Protein AF-A0A815N2J6-F1 (afdb_monomer_lite)

pLDDT: mean 70.63, std 20.59, range [31.28, 97.69]

Secondary structure (DSSP, 8-state):
--------PPPP--SSHHHHHHHHHHHHHHHHHHHHHTSS------SHHHHHHHHHHHHHGGGGGGGSPP--SS-HHHHHTT-HHHHHHHHHHHHH--------GGGG---GGGHHHHHHHHT-----HHHHHHHTTS---------S-HHHHHHHHHHH--TT-

Sequence (165 aa):
MEKHTNNIPITQFTSKRGLLAKIFIGVFILLYIFSCLSLECYSYSSSSKFFSLITTENNTKKIFEHLQPFYYPVSCQNLFESDSNEFKYVQTLLSTSKFTKNISDNQYNITKEQCDIYRSERFDQPFHHEDILMNRQFPLAFNILLHDNVQQFERLLRLIYRPQN

Foldseek 3Di:
DDDDDDDDDDDDDDDDVPVVVVVVVVVVVVVVVVVVVVVDDPPPPPDPVVVVVVVCVVVLVVLCPVVDDDPDPADPVCVVVVPPVRVVVVVVCVVPDPPPPQPDPVSVPADPVCVVVCCCRQQPDDDDPVCLVVVLVPADDDDDDDDDDVSVVSVVCSVPDDPND

Organism: NCBI:txid433720

Radius of gyration: 31.9 Å; chains: 1; bounding box: 86×81×39 Å

Structure (mmCIF, N/CA/C/O backbone):
data_AF-A0A815N2J6-F1
#
_entry.id   AF-A0A815N2J6-F1
#
loop_
_atom_site.group_PDB
_atom_site.id
_atom_site.type_symbol
_atom_site.label_atom_id
_atom_site.label_alt_id
_atom_site.label_comp_id
_atom_site.label_asym_id
_atom_site.label_entity_id
_atom_site.label_seq_id
_atom_site.pdbx_PDB_ins_code
_atom_site.Cartn_x
_atom_site.Cartn_y
_atom_site.Cartn_z
_atom_site.occupancy
_atom_site.B_iso_or_equiv
_atom_site.auth_seq_id
_atom_site.auth_comp_id
_atom_site.auth_asym_id
_atom_site.auth_atom_id
_atom_site.pdbx_PDB_model_num
ATOM 1 N N . MET A 1 1 ? 41.267 -59.253 14.560 1.00 39.00 1 MET A N 1
ATOM 2 C CA . MET A 1 1 ? 42.287 -59.646 13.565 1.00 39.00 1 MET A CA 1
ATOM 3 C C . MET A 1 1 ? 41.993 -58.817 12.330 1.00 39.00 1 MET A C 1
ATOM 5 O O . MET A 1 1 ? 40.871 -58.887 11.871 1.00 39.00 1 MET A O 1
ATOM 9 N N . GLU A 1 2 ? 42.807 -57.899 11.836 1.00 42.31 2 GLU A N 1
ATOM 10 C CA . GLU A 1 2 ? 44.228 -57.616 12.015 1.00 42.31 2 GLU A CA 1
ATOM 11 C C . GLU A 1 2 ? 44.421 -56.125 11.700 1.00 42.31 2 GLU A C 1
ATOM 13 O O . GLU A 1 2 ? 43.930 -55.618 10.693 1.00 42.31 2 GLU A O 1
ATOM 18 N N . LYS A 1 3 ? 45.090 -55.410 12.608 1.00 44.16 3 LYS A N 1
ATOM 19 C CA . LYS A 1 3 ? 45.599 -54.055 12.394 1.00 44.16 3 LYS A CA 1
ATOM 20 C C . LYS A 1 3 ? 46.972 -54.204 11.751 1.00 44.16 3 LYS A C 1
ATOM 22 O O . LYS A 1 3 ? 47.852 -54.770 12.389 1.00 44.16 3 LYS A O 1
ATOM 27 N N . HIS A 1 4 ? 47.181 -53.642 10.565 1.00 41.72 4 HIS A N 1
ATOM 28 C CA . HIS A 1 4 ? 48.527 -53.442 10.034 1.00 41.72 4 HIS A CA 1
ATOM 29 C C . HIS A 1 4 ? 48.926 -51.974 10.168 1.00 41.72 4 HIS A C 1
ATOM 31 O O . HIS A 1 4 ? 48.598 -51.122 9.348 1.00 41.72 4 HIS A O 1
ATOM 37 N N . THR A 1 5 ? 49.631 -51.696 11.260 1.00 44.28 5 THR A N 1
ATOM 38 C CA . THR A 1 5 ? 50.443 -50.499 11.470 1.00 44.28 5 THR A CA 1
ATOM 39 C C . THR A 1 5 ? 51.834 -50.752 10.899 1.00 44.28 5 THR A C 1
ATOM 41 O O . THR A 1 5 ? 52.562 -51.582 11.440 1.00 44.28 5 THR A O 1
ATOM 44 N N . ASN A 1 6 ? 52.219 -50.023 9.854 1.00 44.94 6 ASN A N 1
ATOM 45 C CA . ASN A 1 6 ? 53.605 -49.967 9.398 1.00 44.94 6 ASN A CA 1
ATOM 46 C C . ASN A 1 6 ? 54.218 -48.626 9.813 1.00 44.94 6 ASN A C 1
ATOM 48 O O . ASN A 1 6 ? 53.901 -47.578 9.256 1.00 44.94 6 ASN A O 1
ATOM 52 N N . ASN A 1 7 ? 55.095 -48.700 10.813 1.00 42.09 7 ASN A N 1
ATOM 53 C CA . ASN A 1 7 ? 56.043 -47.660 11.191 1.00 42.09 7 ASN A CA 1
ATOM 54 C C . ASN A 1 7 ? 57.264 -47.740 10.267 1.00 42.09 7 ASN A C 1
ATOM 56 O O . ASN A 1 7 ? 57.862 -48.808 10.148 1.00 42.09 7 ASN A O 1
ATOM 60 N N . ILE A 1 8 ? 57.679 -46.615 9.681 1.00 40.62 8 ILE A N 1
ATOM 61 C CA . ILE A 1 8 ? 58.995 -46.447 9.042 1.00 40.62 8 ILE A CA 1
ATOM 62 C C . ILE A 1 8 ? 59.581 -45.098 9.505 1.00 40.62 8 ILE A C 1
ATOM 64 O O . ILE A 1 8 ? 58.818 -44.149 9.701 1.00 40.62 8 ILE A O 1
ATOM 68 N N . PRO A 1 9 ? 60.901 -45.018 9.773 1.00 42.56 9 PRO A N 1
ATOM 69 C CA . PRO A 1 9 ? 61.458 -44.085 10.739 1.00 42.56 9 PRO A CA 1
ATOM 70 C C . PRO A 1 9 ? 61.881 -42.732 10.159 1.00 42.56 9 PRO A C 1
ATOM 72 O O . PRO A 1 9 ? 62.111 -42.546 8.966 1.00 42.56 9 PRO A O 1
ATOM 75 N N . ILE A 1 10 ? 62.022 -41.807 11.104 1.00 37.81 10 ILE A N 1
ATOM 76 C CA . ILE A 1 10 ? 62.458 -40.420 10.991 1.00 37.81 10 ILE A CA 1
ATOM 77 C C . ILE A 1 10 ? 63.911 -40.362 10.502 1.00 37.81 10 ILE A C 1
ATOM 79 O O . ILE A 1 10 ? 64.820 -40.813 11.198 1.00 37.81 10 ILE A O 1
ATOM 83 N N . THR A 1 11 ? 64.142 -39.730 9.351 1.00 42.28 11 THR A N 1
ATOM 84 C CA . THR A 1 11 ? 65.462 -39.222 8.964 1.00 42.28 11 THR A CA 1
ATOM 85 C C . THR A 1 11 ? 65.539 -37.722 9.221 1.00 42.28 11 THR A C 1
ATOM 87 O O . THR A 1 11 ? 64.683 -36.927 8.833 1.00 42.28 11 THR A O 1
ATOM 90 N N . GLN A 1 12 ? 66.592 -37.353 9.943 1.00 46.16 12 GLN A N 1
ATOM 91 C CA . GLN A 1 12 ? 66.981 -35.991 10.255 1.00 46.16 12 GLN A CA 1
ATOM 92 C C . GLN A 1 12 ? 67.325 -35.232 8.967 1.00 46.16 12 GLN A C 1
ATOM 94 O O . GLN A 1 12 ? 68.218 -35.637 8.229 1.00 46.16 12 GLN A O 1
ATOM 99 N N . PHE A 1 13 ? 66.669 -34.095 8.734 1.00 36.31 13 PHE A N 1
ATOM 100 C CA . PHE A 1 13 ? 67.166 -33.064 7.823 1.00 36.31 13 PHE A CA 1
ATOM 101 C C . PHE A 1 13 ? 67.235 -31.740 8.574 1.00 36.31 13 PHE A C 1
ATOM 103 O O . PHE A 1 13 ? 66.256 -31.013 8.755 1.00 36.31 13 PHE A O 1
ATOM 110 N N . THR A 1 14 ? 68.435 -31.481 9.076 1.00 46.03 14 THR A N 1
ATOM 111 C CA . THR A 1 14 ? 68.851 -30.238 9.700 1.00 46.03 14 THR A CA 1
ATOM 112 C C . THR A 1 14 ? 68.956 -29.119 8.664 1.00 46.03 14 THR A C 1
ATOM 114 O O . THR A 1 14 ? 69.271 -29.328 7.497 1.00 46.03 14 THR A O 1
ATOM 117 N N . SER A 1 15 ? 68.740 -27.897 9.154 1.00 50.22 15 SER A N 1
ATOM 118 C CA . SER A 1 15 ? 69.455 -26.699 8.708 1.00 50.22 15 SER A CA 1
ATOM 119 C C . SER A 1 15 ? 69.314 -26.310 7.228 1.00 50.22 15 SER A C 1
ATOM 121 O O . SER A 1 15 ? 70.204 -26.559 6.423 1.00 50.22 15 SER A O 1
ATOM 123 N N . LYS A 1 16 ? 68.189 -25.651 6.891 1.00 50.94 16 LYS A N 1
ATOM 124 C CA . LYS A 1 16 ? 68.053 -24.614 5.825 1.00 50.94 16 LYS A CA 1
ATOM 125 C C . LYS A 1 16 ? 66.612 -24.115 5.601 1.00 50.94 16 LYS A C 1
ATOM 127 O O . LYS A 1 16 ? 66.383 -23.270 4.746 1.00 50.94 16 LYS A O 1
ATOM 132 N N . ARG A 1 17 ? 65.623 -24.566 6.386 1.00 46.94 17 ARG A N 1
ATOM 133 C CA . ARG A 1 17 ? 64.222 -24.090 6.280 1.00 46.94 17 ARG A CA 1
ATOM 134 C C . ARG A 1 17 ? 63.930 -22.765 6.998 1.00 46.94 17 ARG A C 1
ATOM 136 O O . ARG A 1 17 ? 62.950 -22.107 6.668 1.00 46.94 17 ARG A O 1
ATOM 143 N N . GLY A 1 18 ? 64.792 -22.331 7.919 1.00 46.59 18 GLY A N 1
ATOM 144 C CA . GLY A 1 18 ? 64.585 -21.093 8.683 1.00 46.59 18 GLY A CA 1
ATOM 145 C C . GLY A 1 18 ? 64.763 -19.800 7.879 1.00 46.59 18 GLY A C 1
ATOM 146 O O . GLY A 1 18 ? 64.176 -18.786 8.240 1.00 46.59 18 GLY A O 1
ATOM 147 N N . LEU A 1 19 ? 65.538 -19.819 6.787 1.00 50.81 19 LEU A N 1
ATOM 148 C CA . LEU A 1 19 ? 65.766 -18.623 5.965 1.00 50.81 19 LEU A CA 1
ATOM 149 C C . LEU A 1 19 ? 64.657 -18.436 4.919 1.00 50.81 19 LEU A C 1
ATOM 151 O O . LEU A 1 19 ? 64.142 -17.335 4.763 1.00 50.81 19 LEU A O 1
ATOM 155 N N . LEU A 1 20 ? 64.214 -19.524 4.278 1.00 51.88 20 LEU A N 1
ATOM 156 C CA . LEU A 1 20 ? 63.111 -19.485 3.311 1.00 51.88 20 LEU A CA 1
ATOM 157 C C . LEU A 1 20 ? 61.764 -19.178 3.978 1.00 51.88 20 LEU A C 1
ATOM 159 O O . LEU A 1 20 ? 60.994 -18.395 3.433 1.00 51.88 20 LEU A O 1
ATOM 163 N N . ALA A 1 21 ? 61.504 -19.697 5.184 1.00 53.66 21 ALA A N 1
ATOM 164 C CA . ALA A 1 21 ? 60.295 -19.351 5.935 1.00 53.66 21 ALA A CA 1
ATOM 165 C C . ALA A 1 21 ? 60.259 -17.863 6.335 1.00 53.66 21 ALA A C 1
ATOM 167 O O . ALA A 1 21 ? 59.206 -17.235 6.270 1.00 53.66 21 ALA A O 1
ATOM 168 N N . LYS A 1 22 ? 61.411 -17.266 6.677 1.00 54.91 22 LYS A N 1
ATOM 169 C CA . LYS A 1 22 ? 61.508 -15.827 6.975 1.00 54.91 22 LYS A CA 1
ATOM 170 C C . LYS A 1 22 ? 61.318 -14.954 5.732 1.00 54.91 22 LYS A C 1
ATOM 172 O O . LYS A 1 22 ? 60.693 -13.905 5.835 1.00 54.91 22 LYS A O 1
ATOM 177 N N . ILE A 1 23 ? 61.790 -15.400 4.565 1.00 59.44 23 ILE A N 1
ATOM 178 C CA . ILE A 1 23 ? 61.559 -14.704 3.289 1.00 59.44 23 ILE A CA 1
ATOM 179 C C . ILE A 1 23 ? 60.080 -14.789 2.887 1.00 59.44 23 ILE A C 1
ATOM 181 O O . ILE A 1 23 ? 59.499 -13.774 2.522 1.00 59.44 23 ILE A O 1
ATOM 185 N N . PHE A 1 24 ? 59.435 -15.952 3.028 1.00 57.31 24 PHE A N 1
ATOM 186 C CA . PHE A 1 24 ? 58.008 -16.105 2.713 1.00 57.31 24 PHE A CA 1
ATOM 187 C C . PHE A 1 24 ? 57.098 -15.290 3.639 1.00 57.31 24 PHE A C 1
ATOM 189 O O . PHE A 1 24 ? 56.161 -14.659 3.159 1.00 57.31 24 PHE A O 1
ATOM 196 N N . ILE A 1 25 ? 57.398 -15.241 4.941 1.00 62.06 25 ILE A N 1
ATOM 197 C CA . ILE A 1 25 ? 56.673 -14.385 5.892 1.00 62.06 25 ILE A CA 1
ATOM 198 C C . ILE A 1 25 ? 56.925 -12.904 5.579 1.00 62.06 25 ILE A C 1
ATOM 200 O O . ILE A 1 25 ? 55.988 -12.114 5.593 1.00 62.06 25 ILE A O 1
ATOM 204 N N . GLY A 1 26 ? 58.158 -12.528 5.224 1.00 60.28 26 GLY A N 1
ATOM 205 C CA . GLY A 1 26 ? 58.492 -11.163 4.812 1.00 60.28 26 GLY A CA 1
ATOM 206 C C . GLY A 1 26 ? 57.741 -10.715 3.556 1.00 60.28 26 GLY A C 1
ATOM 207 O O . GLY A 1 26 ? 57.224 -9.605 3.531 1.00 60.28 26 GLY A O 1
ATOM 208 N N . VAL A 1 27 ? 57.610 -11.587 2.550 1.00 67.00 27 VAL A N 1
ATOM 209 C CA . VAL A 1 27 ? 56.850 -11.313 1.318 1.00 67.00 27 VAL A CA 1
ATOM 210 C C . VAL A 1 27 ? 55.345 -11.262 1.585 1.00 67.00 27 VAL A C 1
ATOM 212 O O . VAL A 1 27 ? 54.676 -10.391 1.041 1.00 67.00 27 VAL A O 1
ATOM 215 N N . PHE A 1 28 ? 54.807 -12.119 2.458 1.00 64.06 28 PHE A N 1
ATOM 216 C CA . PHE A 1 28 ? 53.398 -12.042 2.858 1.00 64.06 28 PHE A CA 1
ATOM 217 C C . PHE A 1 28 ? 53.088 -10.767 3.643 1.00 64.06 28 PHE A C 1
ATOM 219 O O . PHE A 1 28 ? 52.071 -10.142 3.376 1.00 64.06 28 PHE A O 1
ATOM 226 N N . ILE A 1 29 ? 53.966 -10.342 4.555 1.00 66.25 29 ILE A N 1
ATOM 227 C CA . ILE A 1 29 ? 53.811 -9.080 5.292 1.00 66.25 29 ILE A CA 1
ATOM 228 C C . ILE A 1 29 ? 53.957 -7.885 4.342 1.00 66.25 29 ILE A C 1
ATOM 230 O O . ILE A 1 29 ? 53.163 -6.958 4.429 1.00 66.25 29 ILE A O 1
ATOM 234 N N . LEU A 1 30 ? 54.894 -7.913 3.388 1.00 63.34 30 LEU A N 1
ATOM 235 C CA . LEU A 1 30 ? 55.027 -6.866 2.367 1.00 63.34 30 LEU A CA 1
ATOM 236 C C . LEU A 1 30 ? 53.815 -6.797 1.436 1.00 63.34 30 LEU A C 1
ATOM 238 O O . LEU A 1 30 ? 53.378 -5.695 1.132 1.00 63.34 30 LEU A O 1
ATOM 242 N N . LEU A 1 31 ? 53.243 -7.934 1.029 1.00 64.62 31 LEU A N 1
ATOM 243 C CA . LEU A 1 31 ? 52.002 -7.977 0.250 1.00 64.62 31 LEU A CA 1
ATOM 244 C C . LEU A 1 31 ? 50.805 -7.494 1.070 1.00 64.62 31 LEU A C 1
ATOM 246 O O . LEU A 1 31 ? 50.006 -6.730 0.542 1.00 64.62 31 LEU A O 1
ATOM 250 N N . TYR A 1 32 ? 50.718 -7.861 2.353 1.00 61.66 32 TYR A N 1
ATOM 251 C CA . TYR A 1 32 ? 49.661 -7.392 3.253 1.00 61.66 32 TYR A CA 1
ATOM 252 C C . TYR A 1 32 ? 49.760 -5.879 3.496 1.00 61.66 32 TYR A C 1
ATOM 254 O O . TYR A 1 32 ? 48.751 -5.183 3.479 1.00 61.66 32 TYR A O 1
ATOM 262 N N . ILE A 1 33 ? 50.982 -5.353 3.638 1.00 61.06 33 ILE A N 1
ATOM 263 C CA . ILE A 1 33 ? 51.273 -3.919 3.739 1.00 61.06 33 ILE A CA 1
ATOM 264 C C . ILE A 1 33 ? 50.981 -3.214 2.405 1.00 61.06 33 ILE A C 1
ATOM 266 O O . ILE A 1 33 ? 50.380 -2.150 2.432 1.00 61.06 33 ILE A O 1
ATOM 270 N N . PHE A 1 34 ? 51.289 -3.798 1.239 1.00 57.03 34 PHE A N 1
ATOM 271 C CA . PHE A 1 34 ? 50.931 -3.218 -0.069 1.00 57.03 34 PHE A CA 1
ATOM 272 C C . PHE A 1 34 ? 49.411 -3.213 -0.319 1.00 57.03 34 PHE A C 1
ATOM 274 O O . PHE A 1 34 ? 48.878 -2.257 -0.887 1.00 57.03 34 PHE A O 1
ATOM 281 N N . SER A 1 35 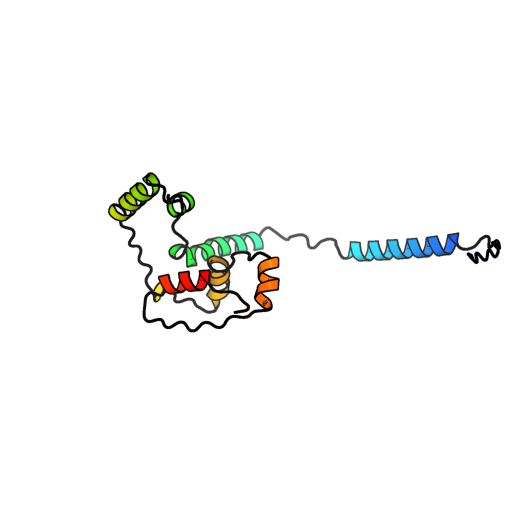? 48.688 -4.232 0.157 1.00 54.25 35 SER A N 1
ATOM 282 C CA . SER A 1 35 ? 47.220 -4.231 0.171 1.00 54.25 35 SER A CA 1
ATOM 283 C C . SER A 1 35 ? 46.623 -3.295 1.230 1.00 54.25 35 SER A C 1
ATOM 285 O O . SER A 1 35 ? 45.487 -2.866 1.076 1.00 54.25 35 SER A O 1
ATOM 287 N N . CYS A 1 36 ? 47.376 -2.930 2.276 1.00 46.97 36 CYS A N 1
ATOM 288 C CA . CYS A 1 36 ? 46.956 -1.936 3.271 1.00 46.97 36 CYS A CA 1
ATOM 289 C C . CYS A 1 36 ? 47.281 -0.495 2.840 1.00 46.97 36 CYS A C 1
ATOM 291 O O . CYS A 1 36 ? 46.502 0.407 3.114 1.00 46.97 36 CYS A O 1
ATOM 293 N N . LEU A 1 37 ? 48.380 -0.266 2.111 1.00 48.44 37 LEU A N 1
ATOM 294 C CA . LEU A 1 37 ? 48.754 1.038 1.537 1.00 48.44 37 LEU A CA 1
ATOM 295 C C . LEU A 1 37 ? 47.916 1.429 0.313 1.00 48.44 37 LEU A C 1
ATOM 297 O O . LEU A 1 37 ? 47.961 2.575 -0.119 1.00 48.44 37 LEU A O 1
ATOM 301 N N . SER A 1 38 ? 47.129 0.500 -0.231 1.00 49.44 38 SER A N 1
ATOM 302 C CA . SER A 1 38 ? 46.025 0.818 -1.146 1.00 49.44 38 SER A CA 1
ATOM 303 C C . SER A 1 38 ? 44.709 1.105 -0.406 1.00 49.44 38 SER A C 1
ATOM 305 O O . SER A 1 38 ? 43.705 1.412 -1.047 1.00 49.44 38 SER A O 1
ATOM 307 N N . LEU A 1 39 ? 44.718 1.056 0.934 1.00 46.19 39 LEU A N 1
ATOM 308 C CA . LEU A 1 39 ? 43.553 1.204 1.805 1.00 46.19 39 LEU A CA 1
ATOM 309 C C . LEU A 1 39 ? 43.710 2.320 2.859 1.00 46.19 39 LEU A C 1
ATOM 311 O O . LEU A 1 39 ? 43.163 2.238 3.947 1.00 46.19 39 LEU A O 1
ATOM 315 N N . GLU A 1 40 ? 44.402 3.400 2.515 1.00 38.66 40 GLU A N 1
ATOM 316 C CA . GLU A 1 40 ? 44.315 4.712 3.169 1.00 38.66 40 GLU A CA 1
ATOM 317 C C . GLU A 1 40 ? 44.519 5.743 2.048 1.00 38.66 40 GLU A C 1
ATOM 319 O O . GLU A 1 40 ? 45.447 5.627 1.264 1.00 38.66 40 GLU A O 1
ATOM 324 N N . CYS A 1 41 ? 43.724 6.770 1.801 1.00 33.62 41 CYS A N 1
ATOM 325 C CA . CYS A 1 41 ? 42.610 7.375 2.490 1.00 33.62 41 CYS A CA 1
ATOM 326 C C . CYS A 1 41 ? 41.783 8.037 1.379 1.00 33.62 41 CYS A C 1
ATOM 328 O O . CYS A 1 41 ? 42.223 9.043 0.818 1.00 33.62 41 CYS A O 1
ATOM 330 N N . TYR A 1 42 ? 40.577 7.552 1.067 1.00 33.50 42 TYR A N 1
ATOM 331 C CA . TYR A 1 42 ? 39.586 8.466 0.492 1.00 33.50 42 TYR A CA 1
ATOM 332 C C . TYR A 1 42 ? 38.991 9.247 1.657 1.00 33.50 42 TYR A C 1
ATOM 334 O O . TYR A 1 42 ? 37.898 8.972 2.148 1.00 33.50 42 TYR A O 1
ATOM 342 N N . SER A 1 43 ? 39.796 10.189 2.154 1.00 32.28 43 SER A N 1
ATOM 343 C CA . SER A 1 43 ? 39.360 11.209 3.087 1.00 32.28 43 SER A CA 1
ATOM 344 C C . SER A 1 43 ? 38.166 11.902 2.463 1.00 32.28 43 SER A C 1
ATOM 346 O O . SER A 1 43 ? 38.257 12.583 1.441 1.00 32.28 43 SER A O 1
ATOM 348 N N . TYR A 1 44 ? 37.035 11.650 3.102 1.00 37.75 44 TYR A N 1
ATOM 349 C CA . TYR A 1 44 ? 35.778 12.351 2.998 1.00 37.75 44 TYR A CA 1
ATOM 350 C C . TYR A 1 44 ? 36.055 13.861 2.908 1.00 37.75 44 TYR A C 1
ATOM 352 O O . TYR A 1 44 ? 36.277 14.539 3.910 1.00 37.75 44 TYR A O 1
ATOM 360 N N . SER A 1 45 ? 36.071 14.394 1.680 1.00 31.28 45 SER A N 1
ATOM 361 C CA . SER A 1 45 ? 35.969 15.829 1.402 1.00 31.28 45 SER A CA 1
ATOM 362 C C . SER A 1 45 ? 34.529 16.241 1.705 1.00 31.28 45 SER A C 1
ATOM 364 O O . SER A 1 45 ? 33.682 16.431 0.832 1.00 31.28 45 SER A O 1
ATOM 366 N N . SER A 1 46 ? 34.233 16.268 2.998 1.00 44.00 46 SER A N 1
ATOM 367 C CA . SER A 1 46 ? 32.962 16.661 3.566 1.00 44.00 46 SER A CA 1
ATOM 368 C C . SER A 1 46 ? 33.083 18.058 4.105 1.00 44.00 46 SER A C 1
ATOM 370 O O . SER A 1 46 ? 33.569 18.281 5.209 1.00 44.00 46 SER A O 1
ATOM 372 N N . SER A 1 47 ? 32.593 18.990 3.303 1.00 40.88 47 SER A N 1
ATOM 373 C CA . SER A 1 47 ? 31.884 20.136 3.859 1.00 40.88 47 SER A CA 1
ATOM 374 C C . SER A 1 47 ? 30.956 20.762 2.813 1.00 40.88 47 SER A C 1
ATOM 376 O O . SER A 1 47 ? 29.838 21.136 3.140 1.00 40.88 47 SER A O 1
ATOM 378 N N . SER A 1 48 ? 31.323 20.767 1.520 1.00 36.00 48 SER A N 1
ATOM 379 C CA . SER A 1 48 ? 30.498 21.424 0.487 1.00 36.00 48 SER A CA 1
ATOM 380 C C . SER A 1 48 ? 29.496 20.506 -0.234 1.00 36.00 48 SER A C 1
ATOM 382 O O . SER A 1 48 ? 28.358 20.915 -0.450 1.00 36.00 48 SER A O 1
ATOM 384 N N . LYS A 1 49 ? 29.856 19.252 -0.558 1.00 37.22 49 LYS A N 1
ATOM 385 C CA . LYS A 1 49 ? 28.934 18.286 -1.205 1.00 37.22 49 LYS A CA 1
ATOM 386 C C . LYS A 1 49 ? 27.920 17.666 -0.244 1.00 37.22 49 LYS A C 1
ATOM 388 O O . LYS A 1 49 ? 26.810 17.346 -0.652 1.00 37.22 49 LYS A O 1
ATOM 393 N N . PHE A 1 50 ? 28.277 17.535 1.033 1.00 37.81 50 PHE A N 1
ATOM 394 C CA . PHE A 1 50 ? 27.358 17.071 2.075 1.00 37.81 50 PHE A CA 1
ATOM 395 C C . PHE A 1 50 ? 26.204 18.066 2.261 1.00 37.81 50 PHE A C 1
ATOM 397 O O . PHE A 1 50 ? 25.053 17.664 2.365 1.00 37.81 50 PHE A O 1
ATOM 404 N N . PHE A 1 51 ? 26.477 19.371 2.165 1.00 37.84 51 PHE A N 1
ATOM 405 C CA . PHE A 1 51 ? 25.435 20.393 2.253 1.00 37.84 51 PHE A CA 1
ATOM 406 C C . PHE A 1 51 ? 24.520 20.429 1.012 1.00 37.84 51 PHE A C 1
ATOM 408 O O . PHE A 1 51 ? 23.319 20.657 1.153 1.00 37.84 51 PHE A O 1
ATOM 415 N N . SER A 1 52 ? 25.033 20.142 -0.196 1.00 36.00 52 SER A N 1
ATOM 416 C CA . SER A 1 52 ? 24.192 20.018 -1.402 1.00 36.00 52 SER A CA 1
ATOM 417 C C . SER A 1 52 ? 23.373 18.719 -1.435 1.00 36.00 52 SER A C 1
ATOM 419 O O . SER A 1 52 ? 22.264 18.723 -1.962 1.00 36.00 52 SER A O 1
ATOM 421 N N . LEU A 1 53 ? 23.880 17.628 -0.845 1.00 38.81 53 LEU A N 1
ATOM 422 C CA . LEU A 1 53 ? 23.143 16.370 -0.638 1.00 38.81 53 LEU A CA 1
ATOM 423 C C . LEU A 1 53 ? 22.059 16.513 0.438 1.00 38.81 53 LEU A C 1
ATOM 425 O O . LEU A 1 53 ? 20.931 16.109 0.208 1.00 38.81 53 LEU A O 1
ATOM 429 N N . ILE A 1 54 ? 22.344 17.191 1.553 1.00 43.34 54 ILE A N 1
ATOM 430 C CA . ILE A 1 54 ? 21.351 17.442 2.611 1.00 43.34 54 ILE A CA 1
ATOM 431 C C . ILE A 1 54 ? 20.243 18.397 2.144 1.00 43.34 54 ILE A C 1
ATOM 433 O O . ILE A 1 54 ? 19.076 18.233 2.502 1.00 43.34 54 ILE A O 1
ATOM 437 N N . THR A 1 55 ? 20.576 19.417 1.346 1.00 41.16 55 THR A N 1
ATOM 438 C CA . THR A 1 55 ? 19.563 20.346 0.809 1.00 41.16 55 THR A CA 1
ATOM 439 C C . THR A 1 55 ? 18.725 19.723 -0.307 1.00 41.16 55 THR A C 1
ATOM 441 O O . THR A 1 55 ? 17.568 20.112 -0.468 1.00 41.16 55 THR A O 1
ATOM 444 N N . THR A 1 56 ? 19.256 18.733 -1.036 1.00 46.97 56 THR A N 1
ATOM 445 C CA . THR A 1 56 ? 18.463 17.923 -1.973 1.00 46.97 56 THR A CA 1
ATOM 446 C C . THR A 1 56 ? 17.622 16.884 -1.238 1.00 46.97 56 THR A C 1
ATOM 448 O O . THR A 1 56 ? 16.422 16.900 -1.465 1.00 46.97 56 THR A O 1
ATOM 451 N N . GLU A 1 57 ? 18.159 16.120 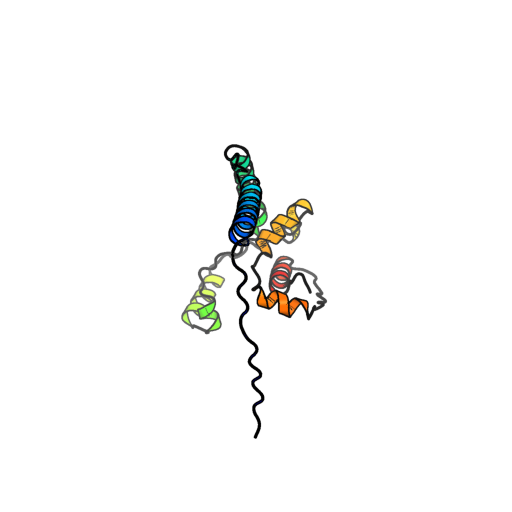-0.277 1.00 48.09 57 GLU A N 1
ATOM 452 C CA . GLU A 1 57 ? 17.404 15.161 0.560 1.00 48.09 57 GLU A CA 1
ATOM 453 C C . GLU A 1 57 ? 16.192 15.791 1.264 1.00 48.09 57 GLU A C 1
ATOM 455 O O . GLU A 1 57 ? 15.091 15.235 1.256 1.00 48.09 57 GLU A O 1
ATOM 460 N N . ASN A 1 58 ? 16.360 16.984 1.845 1.00 49.50 58 ASN A N 1
ATOM 461 C CA . ASN A 1 58 ? 15.275 17.680 2.543 1.00 49.50 58 ASN A CA 1
ATOM 462 C C . ASN A 1 58 ? 14.210 18.263 1.601 1.00 49.50 58 ASN A C 1
ATOM 464 O O . ASN A 1 58 ? 13.062 18.442 2.010 1.00 49.50 58 ASN A O 1
ATOM 468 N N . ASN A 1 59 ? 14.566 18.567 0.351 1.00 53.00 59 ASN A N 1
ATOM 469 C CA . ASN A 1 59 ? 13.597 18.983 -0.663 1.00 53.00 59 ASN A CA 1
ATOM 470 C C . ASN A 1 59 ? 12.960 17.779 -1.374 1.00 53.00 59 ASN A C 1
ATOM 472 O O . ASN A 1 59 ? 11.808 17.876 -1.786 1.00 53.00 59 ASN A O 1
ATOM 476 N N . THR A 1 60 ? 13.657 16.643 -1.479 1.00 53.25 60 THR A N 1
ATOM 477 C CA . THR A 1 60 ? 13.153 15.417 -2.112 1.00 53.25 60 THR A CA 1
ATOM 478 C C . THR A 1 60 ? 12.205 14.641 -1.210 1.00 53.25 60 THR A C 1
ATOM 480 O O . THR A 1 60 ? 11.182 14.184 -1.704 1.00 53.25 60 THR A O 1
ATOM 483 N N . LYS A 1 61 ? 12.452 14.580 0.106 1.00 53.97 61 LYS A N 1
ATOM 484 C CA . LYS A 1 61 ? 11.531 13.939 1.065 1.00 53.97 61 LYS A CA 1
ATOM 485 C C . LYS A 1 61 ? 10.147 14.601 1.085 1.00 53.97 61 LYS A C 1
ATOM 487 O O . LYS A 1 61 ? 9.135 13.944 1.304 1.00 53.97 61 LYS A O 1
ATOM 492 N N . LYS A 1 62 ? 10.084 15.900 0.769 1.00 61.28 62 LYS A N 1
ATOM 493 C CA . LYS A 1 62 ? 8.822 16.640 0.616 1.00 61.28 62 LYS A CA 1
ATOM 494 C C . LYS A 1 62 ? 8.001 16.218 -0.603 1.00 61.28 62 LYS A C 1
ATOM 496 O O . LYS A 1 62 ? 6.798 16.459 -0.613 1.00 61.28 62 LYS A O 1
ATOM 501 N N . ILE A 1 63 ? 8.613 15.613 -1.627 1.00 70.94 63 ILE A N 1
ATOM 502 C CA . ILE A 1 63 ? 7.942 15.329 -2.909 1.00 70.94 63 ILE A CA 1
ATOM 503 C C . ILE A 1 63 ? 6.799 14.330 -2.727 1.00 70.94 63 ILE A C 1
ATOM 505 O O . ILE A 1 63 ? 5.771 14.483 -3.378 1.00 70.94 63 ILE A O 1
ATOM 509 N N . PHE A 1 64 ? 6.949 13.353 -1.828 1.00 73.75 64 PHE A N 1
ATOM 510 C CA . PHE A 1 64 ? 5.924 12.342 -1.556 1.00 73.75 64 PHE A CA 1
ATOM 511 C C . PHE A 1 64 ? 5.417 12.359 -0.113 1.00 73.75 64 PHE A C 1
ATOM 513 O O . PHE A 1 64 ? 4.751 11.413 0.312 1.00 73.75 64 PHE A O 1
ATOM 520 N N . GLU A 1 65 ? 5.637 13.449 0.631 1.00 71.56 65 GLU A N 1
ATOM 521 C CA . GLU A 1 65 ? 5.038 13.650 1.960 1.00 71.56 65 GLU A CA 1
ATOM 522 C C . GLU A 1 65 ? 3.514 13.465 1.930 1.00 71.56 65 GLU A C 1
ATOM 524 O O . GLU A 1 65 ? 2.930 12.933 2.873 1.00 71.56 65 GLU A O 1
ATOM 529 N N . HIS A 1 66 ? 2.854 13.824 0.822 1.00 68.25 66 HIS A N 1
ATOM 530 C CA . HIS A 1 66 ? 1.413 13.615 0.651 1.00 68.25 66 HIS A CA 1
ATOM 531 C C . HIS A 1 66 ? 1.000 12.143 0.555 1.00 68.25 66 HIS A C 1
ATOM 533 O O . HIS A 1 66 ? -0.177 11.856 0.761 1.00 68.25 66 HIS A O 1
ATOM 539 N N . LEU A 1 67 ? 1.929 11.236 0.241 1.00 67.00 67 LEU A N 1
ATOM 540 C CA . LEU A 1 67 ? 1.706 9.791 0.136 1.00 67.00 67 LEU A CA 1
ATOM 541 C C . LEU A 1 67 ? 2.124 9.031 1.403 1.00 67.00 67 LEU A C 1
ATOM 543 O O . LEU A 1 67 ? 1.844 7.830 1.511 1.00 67.00 67 LEU A O 1
ATOM 547 N N . GLN A 1 68 ? 2.807 9.683 2.349 1.00 64.06 68 GLN A N 1
ATOM 548 C CA . GLN A 1 68 ? 3.292 9.035 3.567 1.00 64.06 68 GLN A CA 1
ATOM 549 C C . GLN A 1 68 ? 2.117 8.496 4.407 1.00 64.06 68 GLN A C 1
ATOM 551 O O . GLN A 1 68 ? 1.045 9.111 4.441 1.00 64.06 68 GLN A O 1
ATOM 556 N N . PRO A 1 69 ? 2.261 7.322 5.055 1.00 57.41 69 PRO A N 1
ATOM 557 C CA . PRO A 1 69 ? 1.202 6.772 5.890 1.00 57.41 69 PRO A CA 1
ATOM 558 C C . PRO A 1 69 ? 0.873 7.755 7.014 1.00 57.41 69 PRO A C 1
ATOM 560 O O . PRO A 1 69 ? 1.766 8.203 7.732 1.00 57.41 69 PRO A O 1
ATOM 563 N N . PHE A 1 70 ? -0.409 8.068 7.196 1.00 59.47 70 PHE A N 1
ATOM 564 C CA . PHE A 1 70 ? -0.844 8.733 8.416 1.00 59.47 70 PHE A CA 1
ATOM 565 C C . PHE A 1 70 ? -0.483 7.831 9.599 1.00 59.47 70 PHE A C 1
ATOM 567 O O . PHE A 1 70 ? -0.843 6.653 9.613 1.00 59.47 70 PHE A O 1
ATOM 574 N N . TYR A 1 71 ? 0.246 8.374 10.574 1.00 65.25 71 TYR A N 1
ATOM 575 C CA . TYR A 1 71 ? 0.420 7.713 11.860 1.00 65.25 71 TYR A CA 1
ATOM 576 C C . TYR A 1 71 ? -0.946 7.701 12.541 1.00 65.25 71 TYR A C 1
ATOM 578 O O . TYR A 1 71 ? -1.422 8.731 13.024 1.00 65.25 71 TYR A O 1
ATOM 586 N N . TYR A 1 72 ? -1.623 6.559 12.489 1.00 69.88 72 TYR A N 1
ATOM 587 C CA . TYR A 1 72 ? -2.905 6.411 13.154 1.00 69.88 72 TYR A CA 1
ATOM 588 C C . TYR A 1 72 ? -2.647 6.209 14.648 1.00 69.88 72 TYR A C 1
ATOM 590 O O . TYR A 1 72 ? -1.819 5.370 15.004 1.00 69.88 72 TYR A O 1
ATOM 598 N N . PRO A 1 7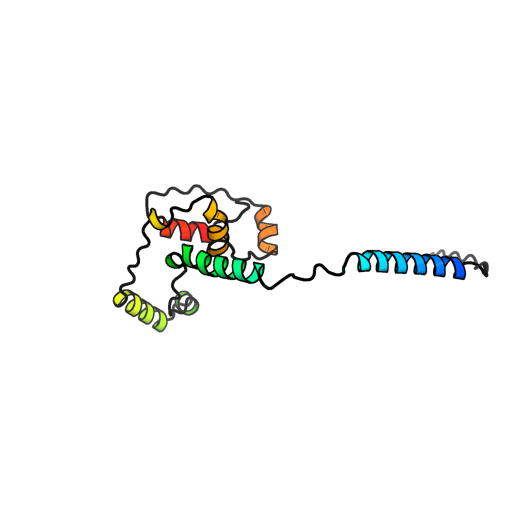3 ? -3.346 6.934 15.535 1.00 84.88 73 PRO A N 1
ATOM 599 C CA . PRO A 1 73 ? -3.208 6.777 16.980 1.00 84.88 73 PRO A CA 1
ATOM 600 C C . PRO A 1 73 ? -3.913 5.501 17.481 1.00 84.88 73 PRO A C 1
ATOM 602 O O . PRO A 1 73 ? -4.551 5.531 18.523 1.00 84.88 73 PRO A O 1
ATOM 605 N N . VAL A 1 74 ? -3.852 4.407 16.718 1.00 89.06 74 VAL A N 1
ATOM 606 C CA . VAL A 1 74 ? -4.574 3.150 16.960 1.00 89.06 74 VAL A CA 1
ATOM 607 C C . VAL A 1 74 ? -3.578 2.005 17.114 1.00 89.06 74 VAL A C 1
ATOM 609 O O . VAL A 1 74 ? -2.573 1.940 16.401 1.00 89.06 74 VAL A O 1
ATOM 612 N N . SER A 1 75 ? -3.862 1.079 18.023 1.00 92.69 75 SER A N 1
ATOM 613 C CA . SER A 1 75 ? -3.098 -0.156 18.177 1.00 92.69 75 SER A CA 1
ATOM 614 C C . SER A 1 75 ? -3.614 -1.219 17.207 1.00 92.69 75 SER A C 1
ATOM 616 O O . SER A 1 75 ? -4.649 -1.845 17.436 1.00 92.69 75 SER A O 1
ATOM 618 N N . CYS A 1 76 ? -2.872 -1.467 16.122 1.00 90.50 76 CYS A N 1
ATOM 619 C CA . CYS A 1 76 ? -3.219 -2.525 15.168 1.00 90.50 76 CYS A CA 1
ATOM 620 C C . CYS A 1 76 ? -3.288 -3.907 15.832 1.00 90.50 76 CYS A C 1
ATOM 622 O O . CYS A 1 76 ? -4.160 -4.695 15.484 1.00 90.50 76 CYS A O 1
ATOM 624 N N . GLN A 1 77 ? -2.403 -4.191 16.794 1.00 94.25 77 GLN A N 1
ATOM 625 C CA . GLN A 1 77 ? -2.391 -5.479 17.490 1.00 94.25 77 GLN A CA 1
ATOM 626 C C . GLN A 1 77 ? -3.701 -5.706 18.251 1.00 94.25 77 GLN A C 1
ATOM 628 O O . GLN A 1 77 ? -4.350 -6.730 18.062 1.00 94.25 77 GLN A O 1
ATOM 633 N N . ASN A 1 78 ? -4.134 -4.713 19.028 1.00 95.69 78 ASN A N 1
ATOM 634 C CA . ASN A 1 78 ? -5.374 -4.794 19.798 1.00 95.69 78 ASN A CA 1
ATOM 635 C C . ASN A 1 78 ? -6.600 -4.930 18.879 1.00 95.69 78 ASN A C 1
ATOM 637 O O . ASN A 1 78 ? -7.540 -5.646 19.212 1.00 95.69 78 ASN A O 1
ATOM 641 N N . LEU A 1 79 ? -6.584 -4.292 17.701 1.00 94.12 79 LEU A N 1
ATOM 642 C CA . LEU A 1 79 ? -7.635 -4.473 16.694 1.00 94.12 79 LEU A CA 1
ATOM 643 C C . LEU A 1 79 ? -7.672 -5.901 16.141 1.00 94.12 79 LEU A C 1
ATOM 645 O O . LEU A 1 79 ? -8.755 -6.471 16.021 1.00 94.12 79 LEU A O 1
ATOM 649 N N . PHE A 1 80 ? -6.517 -6.494 15.824 1.00 95.06 80 PHE A N 1
ATOM 650 C CA . PHE A 1 80 ? -6.448 -7.889 15.373 1.00 95.06 80 PHE A CA 1
ATOM 651 C C . PHE A 1 80 ? -6.887 -8.874 16.464 1.00 95.06 80 PHE A C 1
ATOM 653 O O . PHE A 1 80 ? -7.557 -9.860 16.166 1.00 95.06 80 PHE A O 1
ATOM 660 N N . GLU A 1 81 ? -6.572 -8.582 17.725 1.00 96.75 81 GLU A N 1
ATOM 661 C CA . GLU A 1 81 ? -6.979 -9.373 18.896 1.00 96.75 81 GLU A CA 1
ATOM 662 C C . GLU A 1 81 ? -8.424 -9.112 19.345 1.00 96.75 81 GLU A C 1
ATOM 664 O O . GLU A 1 81 ? -8.913 -9.727 20.289 1.00 96.75 81 GLU A O 1
ATOM 669 N N . SER A 1 82 ? -9.139 -8.243 18.632 1.00 94.25 82 SER A N 1
ATOM 670 C CA . SER A 1 82 ? -10.528 -7.887 18.900 1.00 94.25 82 SER A CA 1
ATOM 671 C C . SER A 1 82 ? -10.787 -7.242 20.266 1.00 94.25 82 SER A C 1
ATOM 673 O O . SER A 1 82 ? -11.845 -7.441 20.872 1.00 94.25 82 SER A O 1
ATOM 675 N N . ASP A 1 83 ? -9.853 -6.415 20.738 1.00 97.69 83 ASP A N 1
ATOM 676 C CA . ASP A 1 83 ? -10.058 -5.610 21.937 1.00 97.69 83 ASP A CA 1
ATOM 677 C C . ASP A 1 83 ? -11.234 -4.640 21.748 1.00 97.69 83 ASP A C 1
ATOM 679 O O . ASP A 1 83 ? -11.292 -3.823 20.823 1.00 97.69 83 ASP A O 1
ATOM 683 N N . SER A 1 84 ? -12.200 -4.725 22.659 1.00 97.50 84 SER A N 1
ATOM 684 C CA . SER A 1 84 ? -13.442 -3.955 22.563 1.00 97.50 84 SER A CA 1
ATOM 685 C C . SER A 1 84 ? -13.228 -2.453 22.772 1.00 97.50 84 SER A C 1
ATOM 687 O O . SER A 1 84 ? -13.983 -1.646 22.221 1.00 97.50 84 SER A O 1
ATOM 689 N N . ASN A 1 85 ? -12.216 -2.057 23.552 1.00 96.81 85 ASN A N 1
ATOM 690 C CA . ASN A 1 85 ? -11.934 -0.646 23.813 1.00 96.81 85 ASN A CA 1
ATOM 691 C C . ASN A 1 85 ? -11.293 0.007 22.591 1.00 96.81 85 ASN A C 1
ATOM 693 O O . ASN A 1 85 ? -11.723 1.088 22.187 1.00 96.81 85 ASN A O 1
ATOM 697 N N . GLU A 1 86 ? -10.332 -0.674 21.969 1.00 96.19 86 GLU A N 1
ATOM 698 C CA . GLU A 1 86 ? -9.689 -0.239 20.734 1.00 96.19 86 GLU A CA 1
ATOM 699 C C . GLU A 1 86 ? -10.710 -0.138 19.595 1.00 96.19 86 GLU A C 1
ATOM 701 O O . GLU A 1 86 ? -10.772 0.878 18.904 1.00 96.19 86 GLU A O 1
ATOM 706 N N . PHE A 1 87 ? -11.604 -1.125 19.451 1.00 95.31 87 PHE A N 1
ATOM 707 C CA . PHE A 1 87 ? -12.693 -1.054 18.473 1.00 95.31 87 PHE A CA 1
ATOM 708 C C . PHE A 1 87 ? -13.594 0.164 18.682 1.00 95.31 87 PHE A C 1
ATOM 710 O O . PHE A 1 87 ? -13.923 0.871 17.724 1.00 95.31 87 PHE A O 1
ATOM 717 N N . LYS A 1 88 ? -13.988 0.434 19.931 1.00 96.12 88 LYS A N 1
ATOM 718 C CA . LYS A 1 88 ? -14.806 1.603 20.266 1.00 96.12 88 LYS A CA 1
ATOM 719 C C . LYS A 1 88 ? -14.060 2.903 19.965 1.00 96.12 88 LYS A C 1
ATOM 721 O O . LYS A 1 88 ? -14.649 3.820 19.393 1.00 96.12 88 LYS A O 1
ATOM 726 N N . TYR A 1 89 ? -12.773 2.966 20.301 1.00 93.44 89 TYR A N 1
ATOM 727 C CA . TYR A 1 89 ? -11.916 4.109 20.007 1.00 93.44 89 TYR A CA 1
ATOM 728 C C . TYR A 1 89 ? -11.826 4.373 18.500 1.00 93.44 89 TYR A C 1
ATOM 730 O O . TYR A 1 89 ? -12.070 5.499 18.065 1.00 93.44 89 TYR A O 1
ATOM 738 N N . VAL A 1 90 ? -11.586 3.338 17.689 1.00 92.31 90 VAL A N 1
ATOM 739 C CA . VAL A 1 90 ? -11.555 3.446 16.224 1.00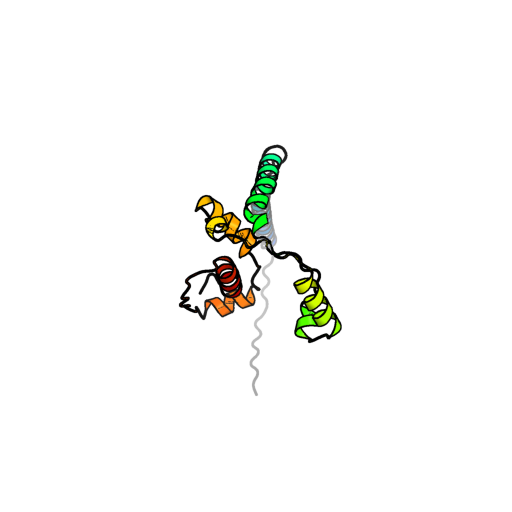 92.31 90 VAL A CA 1
ATOM 740 C C . VAL A 1 90 ? -12.890 3.919 15.665 1.00 92.31 90 VAL A C 1
ATOM 742 O O . VAL A 1 90 ? -12.905 4.809 14.820 1.00 92.31 90 VAL A O 1
ATOM 745 N N . GLN A 1 91 ? -14.021 3.395 16.144 1.00 91.69 91 GLN A N 1
ATOM 746 C CA . GLN A 1 91 ? -15.338 3.862 15.697 1.00 91.69 91 GLN A CA 1
ATOM 747 C C . GLN A 1 91 ? -15.547 5.348 16.007 1.00 91.69 91 GLN A C 1
ATOM 749 O O . GLN A 1 91 ? -16.004 6.103 15.144 1.00 91.69 91 GLN A O 1
ATOM 754 N N . THR A 1 92 ? -15.176 5.794 17.212 1.00 91.50 92 THR A N 1
ATOM 755 C CA . THR A 1 92 ? -15.221 7.216 17.576 1.00 91.50 92 THR A CA 1
ATOM 756 C C . THR A 1 92 ? -14.298 8.044 16.685 1.00 91.50 92 THR A C 1
ATOM 758 O O . THR A 1 92 ? -14.710 9.095 16.194 1.00 91.50 92 THR A O 1
ATOM 761 N N . LEU A 1 93 ? -13.081 7.569 16.423 1.00 89.19 93 LEU A N 1
ATOM 762 C CA . LEU A 1 93 ? -12.123 8.245 15.558 1.00 89.19 93 LEU A CA 1
ATOM 763 C C . LEU A 1 93 ? -12.670 8.374 14.130 1.00 89.19 93 LEU A C 1
ATOM 765 O O . LEU A 1 93 ? -12.694 9.475 13.594 1.00 89.19 93 LEU A O 1
ATOM 769 N N . LEU A 1 94 ? -13.188 7.300 13.532 1.00 87.44 94 LEU A N 1
ATOM 770 C CA . LEU A 1 94 ? -13.784 7.315 12.189 1.00 87.44 94 LEU A CA 1
ATOM 771 C C . LEU A 1 94 ? -15.012 8.230 12.095 1.00 87.44 94 LEU A C 1
ATOM 773 O O . LEU A 1 94 ? -15.226 8.860 11.067 1.00 87.44 94 LEU A O 1
ATOM 777 N N . SER A 1 95 ? -15.794 8.332 13.172 1.00 87.25 95 SER A N 1
ATOM 778 C CA . SER A 1 95 ? -16.995 9.179 13.211 1.00 87.25 95 SER A CA 1
ATOM 779 C C . SER A 1 95 ? -16.684 10.668 13.398 1.00 87.25 95 SER A C 1
ATOM 781 O O . SER A 1 95 ? -17.454 11.522 12.968 1.00 87.25 95 SER A O 1
ATOM 783 N N . THR A 1 96 ? -15.583 10.996 14.080 1.00 83.94 96 THR A N 1
ATOM 784 C CA . THR A 1 96 ? -15.208 12.383 14.424 1.00 83.94 96 THR A CA 1
ATOM 785 C C . THR A 1 96 ? -14.193 12.981 13.460 1.00 83.94 96 THR A C 1
ATOM 787 O O . THR A 1 96 ? -14.123 14.199 13.281 1.00 83.94 96 THR A O 1
ATOM 790 N N . SER A 1 97 ? -13.388 12.133 12.836 1.00 67.56 97 SER A N 1
ATOM 791 C CA . SER A 1 97 ? -12.352 12.558 11.917 1.00 67.56 97 SER A CA 1
ATOM 792 C C . SER A 1 97 ? -12.949 13.013 10.589 1.00 67.56 97 SER A C 1
ATOM 794 O O . SER A 1 97 ? -13.660 12.296 9.890 1.00 67.56 97 SER A O 1
ATOM 796 N N . LYS A 1 98 ? -12.556 14.213 10.165 1.00 64.44 98 LYS A N 1
ATOM 797 C CA . LYS A 1 98 ? -12.601 14.600 8.753 1.00 64.44 98 LYS A CA 1
ATOM 798 C C . LYS A 1 98 ? -11.408 13.958 8.036 1.00 64.44 98 LYS A C 1
ATOM 800 O O . LYS A 1 98 ? -10.563 14.676 7.501 1.00 64.44 98 LYS A O 1
ATOM 805 N N . PHE A 1 99 ? -11.260 12.628 8.087 1.00 61.97 99 PHE A N 1
ATOM 806 C CA . PHE A 1 99 ? -10.222 11.923 7.321 1.00 61.97 99 PHE A CA 1
ATOM 807 C C . PHE A 1 99 ? -10.592 11.941 5.839 1.00 61.97 99 PHE A C 1
ATOM 809 O O . PHE A 1 99 ? -10.981 10.945 5.247 1.00 61.97 99 PHE A O 1
ATOM 816 N N . THR A 1 100 ? -10.498 13.111 5.227 1.00 58.12 100 THR A N 1
ATOM 817 C CA . THR A 1 100 ? -10.752 13.300 3.804 1.00 58.12 100 THR A CA 1
ATOM 818 C C . THR A 1 100 ? -9.655 14.176 3.239 1.00 58.12 100 THR A C 1
ATOM 820 O O . THR A 1 100 ? -9.906 15.233 2.666 1.00 58.12 100 THR A O 1
ATOM 823 N N . LYS A 1 101 ? -8.405 13.736 3.385 1.00 64.56 101 LYS A N 1
ATOM 824 C CA . LYS A 1 101 ? -7.441 14.020 2.327 1.00 64.56 101 LYS A CA 1
ATOM 825 C C . LYS A 1 101 ? -7.444 12.808 1.408 1.00 64.56 101 LYS A C 1
ATOM 827 O O . LYS A 1 101 ? -6.543 11.978 1.458 1.00 64.56 101 LYS A O 1
ATOM 832 N N . ASN A 1 102 ? -8.523 12.683 0.632 1.00 70.62 102 ASN A N 1
ATOM 833 C CA . ASN A 1 102 ? -8.531 11.770 -0.502 1.00 70.62 102 ASN A CA 1
ATOM 834 C C . ASN A 1 102 ? -7.414 12.243 -1.424 1.00 70.62 102 ASN A C 1
ATOM 836 O O . ASN A 1 102 ? -7.430 13.382 -1.895 1.00 70.62 102 ASN A O 1
ATOM 840 N N . ILE A 1 103 ? -6.406 11.396 -1.584 1.00 81.81 103 ILE A N 1
ATOM 841 C CA . ILE A 1 103 ? -5.303 11.670 -2.488 1.00 81.81 103 ILE A CA 1
ATOM 842 C C . ILE A 1 103 ? -5.882 11.506 -3.891 1.00 81.81 103 ILE A C 1
ATOM 844 O O . ILE A 1 103 ? -6.431 10.456 -4.210 1.00 81.81 103 ILE A O 1
ATOM 848 N N . SER A 1 104 ? -5.829 12.561 -4.698 1.00 87.25 104 SER A N 1
ATOM 849 C CA . SER A 1 104 ? -6.303 12.495 -6.082 1.00 87.25 104 SER A CA 1
ATOM 850 C C . SER A 1 104 ? -5.378 11.599 -6.901 1.00 87.25 104 SER A C 1
ATOM 852 O O . SER A 1 104 ? -4.163 11.642 -6.711 1.00 87.25 104 SER A O 1
ATOM 854 N N . ASP A 1 105 ? -5.931 10.864 -7.865 1.00 88.44 105 ASP A N 1
ATOM 855 C CA . ASP A 1 105 ? -5.159 10.017 -8.783 1.00 88.44 105 ASP A CA 1
ATOM 856 C C . ASP A 1 105 ? -4.020 10.784 -9.480 1.00 88.44 105 ASP A C 1
ATOM 858 O O . ASP A 1 105 ? -2.921 10.259 -9.634 1.00 88.44 105 ASP A O 1
ATOM 862 N N . ASN A 1 106 ? -4.213 12.072 -9.790 1.00 88.56 106 ASN A N 1
ATOM 863 C CA . ASN A 1 106 ? -3.172 12.920 -10.388 1.00 88.56 106 ASN A CA 1
ATOM 864 C C . ASN A 1 106 ? -1.915 13.055 -9.515 1.00 88.56 106 ASN A C 1
ATOM 866 O O . ASN A 1 106 ? -0.836 13.344 -10.025 1.00 88.56 106 ASN A O 1
ATOM 870 N N . GLN A 1 107 ? -2.031 12.853 -8.201 1.00 87.00 107 GLN A N 1
ATOM 871 C CA . GLN A 1 107 ? -0.899 12.891 -7.272 1.00 87.00 107 GLN A CA 1
ATOM 872 C C . GLN A 1 107 ? -0.015 11.635 -7.343 1.00 87.00 107 GLN A C 1
ATOM 874 O O . GLN A 1 107 ? 1.030 11.602 -6.690 1.00 87.00 107 GLN A O 1
ATOM 879 N N . TYR A 1 108 ? -0.426 10.633 -8.127 1.00 88.25 108 TYR A N 1
ATOM 880 C CA . TYR A 1 108 ? 0.345 9.440 -8.477 1.00 88.25 108 TYR A CA 1
ATOM 881 C C . TYR A 1 108 ? 0.985 9.532 -9.873 1.00 88.25 108 TYR A C 1
ATOM 883 O O . TYR A 1 108 ? 1.598 8.566 -10.325 1.00 88.25 108 TYR A O 1
ATOM 891 N N . ASN A 1 109 ? 0.899 10.686 -10.551 1.00 90.12 109 ASN A N 1
ATOM 892 C CA . ASN A 1 109 ? 1.634 10.931 -11.795 1.00 90.12 109 ASN A CA 1
ATOM 893 C C . ASN A 1 109 ? 3.126 11.119 -11.494 1.00 90.12 109 ASN A C 1
ATOM 895 O O . ASN A 1 109 ? 3.604 12.234 -11.292 1.00 90.12 109 ASN A O 1
ATOM 899 N N . ILE A 1 110 ? 3.844 10.002 -11.441 1.00 87.62 110 ILE A N 1
ATOM 900 C CA . ILE A 1 110 ? 5.273 9.934 -11.137 1.00 87.62 110 ILE A CA 1
ATOM 901 C C . ILE A 1 110 ? 6.058 9.984 -12.450 1.00 87.62 110 ILE A C 1
ATOM 903 O O . ILE A 1 110 ? 5.799 9.196 -13.362 1.00 87.62 110 ILE A O 1
ATOM 907 N N . THR A 1 111 ? 7.027 10.895 -12.559 1.00 89.06 111 THR A N 1
ATOM 908 C CA . THR A 1 111 ? 7.920 10.951 -13.727 1.00 89.06 111 THR A CA 1
ATOM 909 C C . THR A 1 111 ? 9.050 9.925 -13.619 1.00 89.06 111 THR A C 1
ATOM 911 O O . THR A 1 111 ? 9.346 9.410 -12.540 1.00 89.06 111 THR A O 1
ATOM 914 N N . LYS A 1 112 ? 9.733 9.643 -14.735 1.00 88.81 112 LYS A N 1
ATOM 915 C CA . LYS A 1 112 ? 10.857 8.693 -14.768 1.00 88.81 112 LYS A CA 1
ATOM 916 C C . LYS A 1 112 ? 11.973 9.086 -13.796 1.00 88.81 112 LYS A C 1
ATOM 918 O O . LYS A 1 112 ? 12.561 8.226 -13.150 1.00 88.81 112 LYS A O 1
ATOM 923 N N . GLU A 1 113 ? 12.241 10.381 -13.675 1.00 89.44 113 GLU A N 1
ATOM 924 C CA . GLU A 1 113 ? 13.260 10.942 -12.784 1.00 89.44 113 GLU A CA 1
ATOM 925 C C . GLU A 1 113 ? 12.881 10.787 -11.304 1.00 89.44 113 GLU A C 1
ATOM 927 O O . GLU A 1 113 ? 13.749 10.763 -10.437 1.00 89.44 113 GLU A O 1
ATOM 932 N N . GLN A 1 114 ? 11.586 10.663 -11.011 1.00 88.44 114 GLN A N 1
ATOM 933 C CA . GLN A 1 114 ? 11.057 10.500 -9.661 1.00 88.44 114 GLN A CA 1
ATOM 934 C C . GLN A 1 114 ? 10.908 9.028 -9.248 1.00 88.44 114 GLN A C 1
ATOM 936 O O . GLN A 1 114 ? 10.659 8.755 -8.074 1.00 88.44 114 GLN A O 1
ATOM 941 N N . CYS A 1 115 ? 11.059 8.075 -10.177 1.00 88.00 115 CYS A N 1
ATOM 942 C CA . CYS A 1 115 ? 10.832 6.654 -9.913 1.00 88.00 115 CYS A CA 1
ATOM 943 C C . CYS A 1 115 ? 11.733 6.095 -8.810 1.00 88.00 115 CYS A C 1
ATOM 945 O O . CYS A 1 115 ? 11.245 5.347 -7.967 1.00 88.00 115 CYS A O 1
ATOM 947 N N . ASP A 1 116 ? 13.020 6.441 -8.798 1.00 86.19 116 ASP A N 1
ATOM 948 C CA . ASP A 1 116 ? 13.959 5.895 -7.811 1.00 86.19 116 ASP A CA 1
ATOM 949 C C . ASP A 1 116 ? 13.605 6.355 -6.394 1.00 86.19 116 ASP A C 1
ATOM 951 O O . ASP A 1 116 ? 13.564 5.543 -5.472 1.00 86.19 116 ASP A O 1
ATOM 955 N N . ILE A 1 117 ? 13.244 7.634 -6.249 1.00 85.69 117 ILE A N 1
ATOM 956 C CA . ILE A 1 117 ? 12.789 8.224 -4.983 1.00 85.69 117 ILE A CA 1
ATOM 957 C C . ILE A 1 117 ? 11.455 7.603 -4.560 1.00 85.69 117 ILE A C 1
ATOM 959 O O . ILE A 1 117 ? 11.265 7.212 -3.413 1.00 85.69 117 ILE A O 1
ATOM 963 N N . TYR A 1 118 ? 10.517 7.467 -5.496 1.00 87.38 118 TYR A N 1
ATOM 964 C CA . TYR A 1 118 ? 9.224 6.861 -5.207 1.00 87.38 118 TYR A CA 1
ATOM 965 C C . TYR A 1 118 ? 9.376 5.409 -4.731 1.00 87.38 118 TYR A C 1
ATOM 967 O O . TYR A 1 118 ? 8.747 4.994 -3.758 1.00 87.38 118 TYR A O 1
ATOM 975 N N . ARG A 1 119 ? 10.246 4.630 -5.380 1.00 84.19 119 ARG A N 1
ATOM 976 C CA . ARG A 1 119 ? 10.530 3.248 -4.986 1.00 84.19 119 ARG A CA 1
ATOM 977 C C . ARG A 1 119 ? 11.199 3.178 -3.619 1.00 84.19 119 ARG A C 1
ATOM 979 O O . ARG A 1 119 ? 10.768 2.351 -2.817 1.00 84.19 119 ARG A O 1
ATOM 986 N N . SER A 1 120 ? 12.187 4.033 -3.344 1.00 81.44 120 SER A N 1
ATOM 987 C CA . SER A 1 120 ? 12.882 4.029 -2.054 1.00 81.44 120 SER A CA 1
ATOM 988 C C . SER A 1 120 ? 11.954 4.409 -0.897 1.00 81.44 120 SER A C 1
ATOM 990 O O . SER A 1 120 ? 11.985 3.798 0.161 1.00 81.44 120 SER A O 1
ATOM 992 N N . GLU A 1 121 ? 11.039 5.358 -1.088 1.00 81.31 121 GLU A N 1
ATOM 993 C CA . GLU A 1 121 ? 10.133 5.754 -0.006 1.00 81.31 121 GLU A CA 1
ATOM 994 C C . GLU A 1 121 ? 8.956 4.792 0.204 1.00 81.31 121 GLU A C 1
ATOM 996 O O . GLU A 1 121 ? 8.376 4.740 1.293 1.00 81.31 121 GLU A O 1
ATOM 1001 N N . ARG A 1 122 ? 8.547 4.056 -0.836 1.00 81.00 122 ARG A N 1
ATOM 1002 C CA . ARG A 1 122 ? 7.292 3.284 -0.818 1.00 81.00 122 ARG A CA 1
ATOM 1003 C C . ARG A 1 122 ? 7.487 1.776 -0.784 1.00 81.00 122 ARG A C 1
ATOM 1005 O O . ARG A 1 122 ? 6.672 1.091 -0.162 1.00 81.00 122 ARG A O 1
ATOM 1012 N N . PHE A 1 123 ? 8.534 1.265 -1.421 1.00 76.94 123 PHE A N 1
ATOM 1013 C CA . PHE A 1 123 ? 8.767 -0.168 -1.626 1.00 76.94 123 PHE A CA 1
ATOM 1014 C C . PHE A 1 123 ? 10.054 -0.681 -0.965 1.00 76.94 123 PHE A C 1
ATOM 1016 O O . PHE A 1 123 ? 10.282 -1.888 -0.986 1.00 76.94 123 PHE A O 1
ATOM 1023 N N . ASP A 1 124 ? 10.862 0.185 -0.346 1.00 68.56 124 ASP A N 1
ATOM 1024 C CA . ASP A 1 124 ? 12.124 -0.180 0.323 1.00 68.56 124 ASP A CA 1
ATOM 1025 C C . ASP A 1 124 ? 11.914 -0.772 1.722 1.00 68.56 124 ASP A C 1
ATOM 1027 O O . ASP A 1 124 ? 12.616 -0.458 2.682 1.00 68.56 124 ASP A O 1
ATOM 1031 N N . GLN A 1 125 ? 10.901 -1.629 1.871 1.00 66.06 125 GLN A N 1
ATOM 1032 C CA . GLN A 1 125 ? 10.864 -2.473 3.053 1.00 66.06 125 GLN A CA 1
ATOM 1033 C C . GLN A 1 125 ? 11.951 -3.540 2.899 1.00 66.06 125 GLN A C 1
ATOM 1035 O O . GLN A 1 125 ? 11.935 -4.273 1.906 1.00 66.06 125 GLN A O 1
ATOM 1040 N N . PRO A 1 126 ? 12.891 -3.651 3.854 1.00 64.00 126 PRO A N 1
ATOM 1041 C CA . PRO A 1 126 ? 13.889 -4.702 3.811 1.00 64.00 126 PRO A CA 1
ATOM 1042 C C . PRO A 1 126 ? 13.167 -6.043 3.938 1.00 64.00 126 PRO A C 1
ATOM 1044 O O . PRO A 1 126 ? 12.644 -6.389 4.995 1.00 64.00 126 PRO A O 1
ATOM 1047 N N . PHE A 1 127 ? 13.104 -6.794 2.842 1.00 67.69 127 PHE A N 1
ATOM 1048 C CA . PHE A 1 127 ? 12.668 -8.183 2.895 1.00 67.69 127 PHE A CA 1
ATOM 1049 C C . PHE A 1 127 ? 13.734 -8.985 3.645 1.00 67.69 127 PHE A C 1
ATOM 1051 O O . PHE A 1 127 ? 14.933 -8.792 3.409 1.00 67.69 127 PHE A O 1
ATOM 1058 N N . HIS A 1 128 ? 13.317 -9.891 4.531 1.00 68.56 128 HIS A N 1
ATOM 1059 C CA . HIS A 1 128 ? 14.257 -10.800 5.178 1.00 68.56 128 HIS A CA 1
ATOM 1060 C C . HIS A 1 128 ? 15.041 -11.566 4.105 1.00 68.56 128 HIS A C 1
ATOM 1062 O O . HIS A 1 128 ? 14.489 -12.003 3.091 1.00 68.56 128 HIS A O 1
ATOM 1068 N N . HIS A 1 129 ? 16.357 -11.682 4.292 1.00 71.38 129 HIS A N 1
ATOM 1069 C CA . HIS A 1 129 ? 17.235 -12.261 3.277 1.00 71.38 129 HIS A CA 1
ATOM 1070 C C . HIS A 1 129 ? 16.836 -13.705 2.937 1.00 71.38 129 HIS A C 1
ATOM 1072 O O . HIS A 1 129 ? 16.861 -14.088 1.767 1.00 71.38 129 HIS A O 1
ATOM 1078 N N . GLU A 1 130 ? 16.402 -14.475 3.941 1.00 73.62 130 GLU A N 1
ATOM 1079 C CA . GLU A 1 130 ? 15.901 -15.837 3.746 1.00 73.62 130 GLU A CA 1
ATOM 1080 C C . GLU A 1 130 ? 14.635 -15.868 2.876 1.00 73.62 130 GLU A C 1
ATOM 1082 O O . GLU A 1 130 ? 14.558 -16.665 1.936 1.00 73.62 130 GLU A O 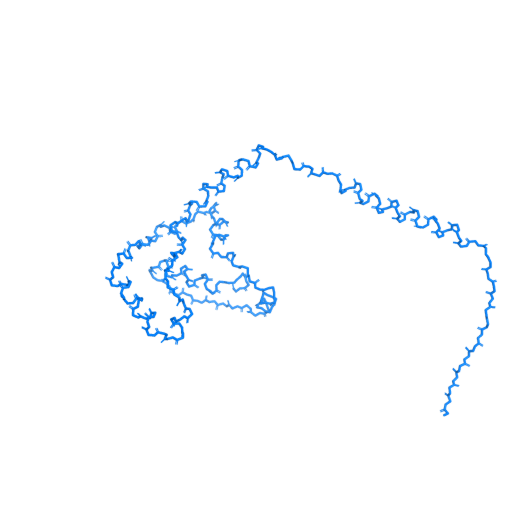1
ATOM 1087 N N . ASP A 1 131 ? 13.693 -14.947 3.106 1.00 73.56 131 ASP A N 1
ATOM 1088 C CA . ASP A 1 131 ? 12.466 -14.833 2.311 1.00 73.56 131 ASP A CA 1
ATOM 1089 C C . ASP A 1 131 ? 12.781 -14.530 0.846 1.00 73.56 131 ASP A C 1
ATOM 1091 O O . ASP A 1 131 ? 12.157 -15.086 -0.057 1.00 73.56 131 ASP A O 1
ATOM 1095 N N . ILE A 1 132 ? 13.762 -13.664 0.574 1.00 76.19 132 ILE A N 1
ATOM 1096 C CA . ILE A 1 132 ? 14.163 -13.346 -0.800 1.00 76.19 132 ILE A CA 1
ATOM 1097 C C . ILE A 1 132 ? 14.693 -14.597 -1.511 1.00 76.19 132 ILE A C 1
ATOM 1099 O O . ILE A 1 132 ? 14.332 -14.847 -2.662 1.00 76.19 132 ILE A O 1
ATOM 1103 N N . LEU A 1 133 ? 15.564 -15.370 -0.858 1.00 81.50 133 LEU A N 1
ATOM 1104 C CA . LEU A 1 133 ? 16.194 -16.541 -1.471 1.00 81.50 133 LEU A CA 1
ATOM 1105 C C . LEU A 1 133 ? 15.170 -17.624 -1.812 1.00 81.50 133 LEU A C 1
ATOM 1107 O O . LEU A 1 133 ? 15.208 -18.155 -2.923 1.00 81.50 133 LEU A O 1
ATOM 1111 N N . MET A 1 134 ? 14.241 -17.907 -0.896 1.00 81.88 134 MET A N 1
ATOM 1112 C CA . MET A 1 134 ? 13.183 -18.887 -1.135 1.00 81.88 134 MET A CA 1
ATOM 1113 C C . MET A 1 134 ? 12.207 -18.398 -2.210 1.00 81.88 134 MET A C 1
ATOM 1115 O O . MET A 1 134 ? 11.947 -19.105 -3.181 1.00 81.88 134 MET A O 1
ATOM 1119 N N . ASN A 1 135 ? 11.703 -17.165 -2.090 1.00 83.19 135 ASN A N 1
ATOM 1120 C CA . ASN A 1 135 ? 10.682 -16.661 -3.009 1.00 83.19 135 ASN A CA 1
ATOM 1121 C C . ASN A 1 135 ? 11.210 -16.470 -4.442 1.00 83.19 135 ASN A C 1
ATOM 1123 O O . ASN A 1 135 ? 10.444 -16.588 -5.392 1.00 83.19 135 ASN A O 1
ATOM 1127 N N . ARG A 1 136 ? 12.519 -16.242 -4.638 1.00 88.31 136 ARG A N 1
ATOM 1128 C CA . ARG A 1 136 ? 13.148 -16.203 -5.977 1.00 88.31 136 ARG A CA 1
ATOM 1129 C C . ARG A 1 136 ? 13.036 -17.513 -6.752 1.00 88.31 136 ARG A C 1
ATOM 1131 O O . ARG A 1 136 ? 13.102 -17.485 -7.976 1.00 88.31 136 ARG A O 1
ATOM 1138 N N . GLN A 1 137 ? 12.888 -18.644 -6.066 1.00 92.31 137 GLN A N 1
ATOM 1139 C CA . GLN A 1 137 ? 12.725 -19.949 -6.710 1.00 92.31 137 GLN A CA 1
ATOM 1140 C C . GLN A 1 137 ? 11.284 -20.194 -7.182 1.00 92.31 137 GLN A C 1
ATOM 1142 O O . GLN A 1 137 ? 11.046 -21.145 -7.924 1.00 92.31 137 GLN A O 1
ATOM 1147 N N . PHE A 1 138 ? 10.334 -19.346 -6.774 1.00 93.00 138 PHE A N 1
ATOM 1148 C CA . PHE A 1 138 ? 8.911 -19.510 -7.056 1.00 93.00 138 PHE A CA 1
ATOM 1149 C C . PHE A 1 138 ? 8.268 -18.182 -7.498 1.00 93.00 138 PHE A C 1
ATOM 1151 O O . PHE A 1 138 ? 7.544 -17.554 -6.722 1.00 93.00 138 PHE A O 1
ATOM 1158 N N . PRO A 1 139 ? 8.549 -17.722 -8.732 1.00 92.44 139 PRO A N 1
ATOM 1159 C CA . PRO A 1 139 ? 7.976 -16.486 -9.254 1.00 92.44 139 PRO A CA 1
ATOM 1160 C C . PRO A 1 139 ? 6.459 -16.618 -9.445 1.00 92.44 139 PRO A C 1
ATOM 1162 O O . PRO A 1 139 ? 5.965 -17.637 -9.936 1.00 92.44 139 PRO A O 1
ATOM 1165 N N . LEU A 1 140 ? 5.724 -15.569 -9.075 1.00 93.88 140 LEU A N 1
ATOM 1166 C CA . LEU A 1 140 ? 4.267 -15.506 -9.181 1.00 93.88 140 LEU A CA 1
ATOM 1167 C C . LEU A 1 140 ? 3.833 -14.439 -10.180 1.00 93.88 140 LEU A C 1
ATOM 1169 O O . LEU A 1 140 ? 4.128 -13.270 -9.983 1.00 93.88 140 LEU A O 1
ATOM 1173 N N . ALA A 1 141 ? 3.023 -14.814 -11.167 1.00 96.12 141 ALA A N 1
ATOM 1174 C CA . ALA A 1 141 ? 2.389 -13.849 -12.059 1.00 96.12 141 ALA A CA 1
ATOM 1175 C C . ALA A 1 141 ? 1.008 -13.432 -11.527 1.00 96.12 141 ALA A C 1
ATOM 1177 O O . ALA A 1 141 ? 0.172 -14.282 -11.211 1.00 96.12 141 ALA A O 1
ATOM 1178 N N . PHE A 1 142 ? 0.741 -12.125 -11.493 1.00 96.38 142 PHE A N 1
ATOM 1179 C CA . PHE A 1 142 ? -0.559 -11.568 -11.115 1.00 96.38 142 PHE A CA 1
ATOM 1180 C C . PHE A 1 142 ? -1.243 -10.925 -12.321 1.00 96.38 142 PHE A C 1
ATOM 1182 O O . PHE A 1 142 ? -0.620 -10.187 -13.080 1.00 96.38 142 PHE A O 1
ATOM 1189 N N . ASN A 1 143 ? -2.547 -11.158 -12.462 1.00 96.81 143 ASN A N 1
ATOM 1190 C CA . ASN A 1 143 ? -3.404 -10.375 -13.346 1.00 96.81 143 ASN A CA 1
ATOM 1191 C C . ASN A 1 143 ? -4.295 -9.480 -12.481 1.00 96.81 143 ASN A C 1
ATOM 1193 O O . ASN A 1 143 ? -5.077 -9.991 -11.678 1.00 96.81 143 ASN A O 1
ATOM 1197 N N . ILE A 1 144 ? -4.161 -8.162 -12.624 1.00 95.81 144 ILE A N 1
ATOM 1198 C CA . ILE A 1 144 ? -4.904 -7.183 -11.828 1.00 95.81 144 ILE A CA 1
ATOM 1199 C C . ILE A 1 144 ? -5.748 -6.337 -12.773 1.00 95.81 144 ILE A C 1
ATOM 1201 O O . ILE A 1 144 ? -5.223 -5.553 -13.561 1.00 95.81 144 ILE A O 1
ATOM 1205 N N . LEU A 1 145 ? -7.066 -6.490 -12.672 1.00 96.38 145 LEU A N 1
ATOM 1206 C CA . LEU A 1 145 ? -8.027 -5.641 -13.361 1.00 96.38 145 LEU A CA 1
ATOM 1207 C C . LEU A 1 145 ? -8.388 -4.462 -12.451 1.00 96.38 145 LEU A C 1
ATOM 1209 O O . LEU A 1 145 ? -8.934 -4.663 -11.367 1.00 96.38 145 LEU A O 1
ATOM 1213 N N . LEU A 1 146 ? -8.087 -3.242 -12.895 1.00 93.50 146 LEU A N 1
ATOM 1214 C CA . LEU A 1 146 ? -8.351 -1.997 -12.172 1.00 93.50 146 LEU A CA 1
ATOM 1215 C C . LEU A 1 146 ? -9.174 -1.049 -13.050 1.00 93.50 146 LEU A C 1
ATOM 1217 O O . LEU A 1 146 ? -8.991 -1.034 -14.267 1.00 93.50 146 LEU A O 1
ATOM 1221 N N . HIS A 1 147 ? -10.044 -0.245 -12.436 1.00 92.44 147 HIS A N 1
ATOM 1222 C CA . HIS A 1 147 ? -10.787 0.807 -13.139 1.00 92.44 147 HIS A CA 1
ATOM 1223 C C . HIS A 1 147 ? -10.663 2.192 -12.484 1.00 92.44 147 HIS A C 1
ATOM 1225 O O . HIS A 1 147 ? -1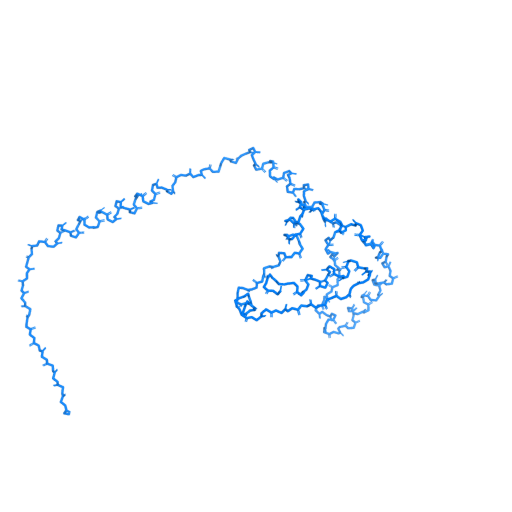0.696 3.192 -13.195 1.00 92.44 147 HIS A O 1
ATOM 1231 N N . ASP A 1 148 ? -10.479 2.261 -11.163 1.00 89.31 148 ASP A N 1
ATOM 1232 C CA . ASP A 1 148 ? -10.378 3.499 -10.389 1.00 89.31 148 ASP A CA 1
ATOM 1233 C C . ASP A 1 148 ? -9.517 3.314 -9.121 1.00 89.31 148 ASP A C 1
ATOM 1235 O O . ASP A 1 148 ? -9.000 2.229 -8.849 1.00 89.31 148 ASP A O 1
ATOM 1239 N N . ASN A 1 149 ? -9.372 4.390 -8.341 1.00 88.44 149 ASN A N 1
ATOM 1240 C CA . ASN A 1 149 ? -8.787 4.386 -6.999 1.00 88.44 149 ASN A CA 1
ATOM 1241 C C . ASN A 1 149 ? -7.313 3.943 -6.957 1.00 88.44 149 ASN A C 1
ATOM 1243 O O . ASN A 1 149 ? -6.939 2.934 -6.342 1.00 88.44 149 ASN A O 1
ATOM 1247 N N . VAL A 1 150 ? -6.452 4.759 -7.575 1.00 91.75 150 VAL A N 1
ATOM 1248 C CA . VAL A 1 150 ? -5.005 4.499 -7.656 1.00 91.75 150 VAL A CA 1
ATOM 1249 C C . VAL A 1 150 ? -4.383 4.363 -6.265 1.00 91.75 150 VAL A C 1
ATOM 1251 O O . VAL A 1 150 ? -3.468 3.566 -6.076 1.00 91.75 150 VAL A O 1
ATOM 1254 N N . GLN A 1 151 ? -4.918 5.061 -5.258 1.00 89.44 151 GLN A N 1
ATOM 1255 C CA . GLN A 1 151 ? -4.456 4.948 -3.876 1.00 89.44 151 GLN A CA 1
ATOM 1256 C C . GLN A 1 151 ? -4.602 3.531 -3.306 1.00 89.44 151 GLN A C 1
ATOM 1258 O O . GLN A 1 151 ? -3.674 3.027 -2.670 1.00 89.44 151 GLN A O 1
ATOM 1263 N N . GLN A 1 152 ? -5.755 2.886 -3.494 1.00 89.94 152 GLN A N 1
ATOM 1264 C CA . GLN A 1 152 ? -5.960 1.525 -2.992 1.00 89.94 152 GLN A CA 1
ATOM 1265 C C . GLN A 1 152 ? -5.152 0.510 -3.795 1.00 89.94 152 GLN A C 1
ATOM 1267 O O . GLN A 1 152 ? -4.577 -0.411 -3.212 1.00 89.94 152 GLN A O 1
ATOM 1272 N N . PHE A 1 153 ? -5.047 0.713 -5.109 1.00 92.94 153 PHE A N 1
ATOM 1273 C CA . PHE A 1 153 ? -4.184 -0.108 -5.950 1.00 92.94 153 PHE A CA 1
ATOM 1274 C C . PHE A 1 153 ? -2.713 -0.017 -5.530 1.00 92.94 153 PHE A C 1
ATOM 1276 O O . PHE A 1 153 ? -2.053 -1.042 -5.399 1.00 92.94 153 PHE A O 1
ATOM 1283 N N . GLU A 1 154 ? -2.206 1.181 -5.243 1.00 91.62 154 GLU A N 1
ATOM 1284 C CA . GLU A 1 154 ? -0.836 1.386 -4.769 1.00 91.62 154 GLU A CA 1
ATOM 1285 C C . GLU A 1 154 ? -0.569 0.652 -3.453 1.00 91.62 154 GLU A C 1
ATOM 1287 O O . GLU A 1 154 ? 0.459 -0.010 -3.309 1.00 91.62 154 GLU A O 1
ATOM 1292 N N . ARG A 1 155 ? -1.521 0.700 -2.513 1.00 90.06 155 ARG A N 1
ATOM 1293 C CA . ARG A 1 155 ? -1.436 -0.045 -1.250 1.00 90.06 155 ARG A CA 1
ATOM 1294 C C . ARG A 1 155 ? -1.422 -1.552 -1.480 1.00 90.06 155 ARG A C 1
ATOM 1296 O O . ARG A 1 155 ? -0.601 -2.236 -0.876 1.00 90.06 155 ARG A O 1
ATOM 1303 N N . LEU A 1 156 ? -2.287 -2.061 -2.361 1.00 92.75 156 LEU A N 1
ATOM 1304 C CA . LEU A 1 156 ? -2.290 -3.472 -2.746 1.00 92.75 156 LEU A CA 1
ATOM 1305 C C . LEU A 1 156 ? -0.943 -3.866 -3.354 1.00 92.75 156 LEU A C 1
ATOM 1307 O O . LEU A 1 156 ? -0.337 -4.843 -2.919 1.00 92.75 156 LEU A O 1
ATOM 1311 N N . LEU A 1 157 ? -0.458 -3.085 -4.319 1.00 92.31 157 LEU A N 1
ATOM 1312 C CA . LEU A 1 157 ? 0.793 -3.359 -5.004 1.00 92.31 157 LEU A CA 1
ATOM 1313 C C . LEU A 1 157 ? 1.958 -3.374 -4.015 1.00 92.31 157 LEU A C 1
ATOM 1315 O O . LEU A 1 157 ? 2.759 -4.290 -4.064 1.00 92.31 157 LEU A O 1
ATOM 1319 N N . ARG A 1 158 ? 2.026 -2.450 -3.052 1.00 88.81 158 ARG A N 1
ATOM 1320 C CA . ARG A 1 158 ? 3.055 -2.476 -1.995 1.00 88.81 158 ARG A CA 1
ATOM 1321 C C . ARG A 1 158 ? 3.032 -3.748 -1.148 1.00 88.81 158 ARG A C 1
ATOM 1323 O O . ARG A 1 158 ? 4.092 -4.215 -0.741 1.00 88.81 158 ARG A O 1
ATOM 1330 N N . LEU A 1 159 ? 1.853 -4.314 -0.892 1.00 88.75 159 LEU A N 1
ATOM 1331 C CA . LEU A 1 159 ? 1.729 -5.555 -0.125 1.00 88.75 159 LEU A CA 1
ATOM 1332 C C . LEU A 1 159 ? 2.254 -6.764 -0.912 1.00 88.75 159 LEU A C 1
ATOM 1334 O O . LEU A 1 159 ? 2.990 -7.582 -0.355 1.00 88.75 159 LEU A O 1
ATOM 1338 N N . ILE A 1 160 ? 1.907 -6.864 -2.200 1.00 89.69 160 ILE A N 1
ATOM 1339 C CA . ILE A 1 160 ? 2.168 -8.064 -3.018 1.00 89.69 160 ILE A CA 1
ATOM 1340 C C . ILE A 1 160 ? 3.411 -7.965 -3.912 1.00 89.69 160 ILE A C 1
ATOM 1342 O O . ILE A 1 160 ? 3.905 -8.986 -4.389 1.00 89.69 160 ILE A O 1
ATOM 1346 N N . TYR A 1 161 ? 3.926 -6.758 -4.154 1.00 88.56 161 TYR A N 1
ATOM 1347 C CA . TYR A 1 161 ? 5.064 -6.536 -5.036 1.00 88.56 161 TYR A CA 1
ATOM 1348 C C . TYR A 1 161 ? 6.304 -7.198 -4.459 1.00 88.56 161 TYR A C 1
ATOM 1350 O O . TYR A 1 161 ? 6.689 -6.977 -3.305 1.00 88.56 161 TYR A O 1
ATOM 1358 N N . ARG A 1 162 ? 6.958 -7.990 -5.300 1.00 86.75 162 ARG A N 1
ATOM 1359 C CA . ARG A 1 162 ? 8.285 -8.526 -5.047 1.00 86.75 162 ARG A CA 1
ATOM 1360 C C . ARG A 1 162 ? 9.080 -8.449 -6.347 1.00 86.75 162 ARG A C 1
ATOM 1362 O O . ARG A 1 162 ? 8.501 -8.729 -7.391 1.00 86.75 162 ARG A O 1
ATOM 1369 N N . PRO A 1 163 ? 10.383 -8.116 -6.317 1.00 86.25 163 PRO A N 1
ATOM 1370 C CA . PRO A 1 163 ? 11.172 -7.959 -7.541 1.00 86.25 163 PRO A CA 1
ATOM 1371 C C . PRO A 1 163 ? 11.240 -9.198 -8.447 1.00 86.25 163 PRO A C 1
ATOM 1373 O O . PRO A 1 163 ? 11.565 -9.060 -9.620 1.00 86.25 163 PRO A O 1
ATOM 1376 N N . GLN A 1 164 ? 11.003 -10.393 -7.902 1.00 86.19 164 GLN A N 1
ATOM 1377 C CA . GLN A 1 164 ? 11.032 -11.661 -8.636 1.00 86.19 164 GLN A CA 1
ATOM 1378 C C . GLN A 1 164 ? 9.681 -12.110 -9.217 1.00 86.19 164 GLN A C 1
ATOM 1380 O O . GLN A 1 164 ? 9.670 -13.082 -9.969 1.00 86.19 164 GLN A O 1
ATOM 1385 N N . ASN A 1 165 ? 8.574 -11.485 -8.800 1.00 89.88 165 ASN A N 1
ATOM 1386 C CA . ASN A 1 165 ? 7.215 -11.834 -9.229 1.00 89.88 165 ASN A CA 1
ATOM 1387 C C . ASN A 1 165 ? 6.879 -11.156 -10.562 1.00 89.88 165 ASN A C 1
ATOM 1389 O O . ASN A 1 165 ? 7.262 -9.974 -10.719 1.00 89.88 165 ASN A O 1
#